Protein AF-0000000087010181 (afdb_homodimer)

Solvent-accessible surface area (backbone atoms only — not comparable to full-atom values): 8700 Å² total; per-residue (Å²): 120,60,69,47,42,52,39,20,39,54,16,22,53,29,37,49,51,27,53,47,35,38,60,70,62,76,41,50,85,75,30,63,69,36,25,50,21,39,27,53,14,18,51,30,40,28,58,37,19,61,68,70,70,34,67,18,51,27,52,35,18,50,51,45,25,51,49,22,51,49,32,42,52,51,40,53,50,53,53,50,51,52,51,49,53,54,56,61,70,72,108,120,60,68,47,40,52,39,20,38,55,15,23,52,29,37,49,51,26,55,46,34,38,58,72,62,76,42,50,84,75,31,64,69,35,25,50,22,39,27,52,14,18,50,31,40,28,57,38,19,62,70,71,71,34,67,16,49,27,53,36,20,51,51,45,24,51,48,23,51,50,33,43,50,51,40,53,52,53,52,50,51,52,52,51,54,53,57,61,71,72,108

Foldseek 3Di:
DVVLVVLLVVLVVLQCVLVVCCVVVVDHLLDLSNLVSQLSSLVSQLVSCVVVPDPVSNVCSVVSNVVSVVSPVVSVVVVVVVVVVVVVVVD/DVVLVVLLVVLVVLQCVLVVCCVVVVDHLLDLSNLVSQLSSLVSQLVSCVVVPDPVSNVCSVVSNVVSVVSPVVSVVVVVVVVVVVVVVVD

Radius of gyration: 18.39 Å; Cα contacts (8 Å, |Δi|>4): 257; chains: 2; bounding box: 46×59×40 Å

Organism: NCBI:txid2722751

Nearest PDB structures (foldseek):
  5cth-assembly1_B  TM=5.496E-01  e=2.334E+00  Oryza sativa Japonica Group
  2luh-assembly1_A  TM=5.833E-01  e=6.173E+00  Saccharomyces cerevisiae S288C
  7o40-assembly1_F  TM=5.596E-01  e=5.199E+00  Synechocystis sp. PCC 6803 substr. Kazusa
  6zvr-assembly1_D  TM=6.102E-01  e=7.328E+00  Nostoc punctiforme
  5cth-assembly1_B  TM=5.493E-01  e=2.334E+00  Oryza sativa Japonica Group

pLDDT: mean 95.37, std 5.29, range [57.81, 98.75]

InterPro domains:
  IPR058058 CBU_0592-like [NF047864] (5-74)
  IPR058058 CBU_0592-like [PF26604] (5-79)

Structure (mmCIF, N/CA/C/O backbone):
data_AF-0000000087010181-model_v1
#
loop_
_entity.id
_entity.type
_entity.pdbx_description
1 polymer Transporter
#
loop_
_atom_site.group_PDB
_atom_site.id
_atom_site.type_symbol
_atom_site.label_atom_id
_atom_site.label_alt_id
_atom_site.label_comp_id
_atom_site.label_asym_id
_atom_site.label_entity_id
_atom_site.label_seq_id
_atom_site.pdbx_PDB_ins_code
_atom_site.Cartn_x
_atom_site.Cartn_y
_atom_site.Cartn_z
_atom_site.occupancy
_atom_site.B_iso_or_equiv
_atom_site.auth_seq_id
_atom_site.auth_comp_id
_atom_site.auth_asym_id
_atom_site.auth_atom_id
_atom_site.pdbx_PDB_model_num
ATOM 1 N N . MET A 1 1 ? -7.074 -20.453 -16.094 1 57.81 1 MET A N 1
ATOM 2 C CA . MET A 1 1 ? -6.293 -19.594 -15.203 1 57.81 1 MET A CA 1
ATOM 3 C C . MET A 1 1 ? -6.629 -18.125 -15.43 1 57.81 1 MET A C 1
ATOM 5 O O . MET A 1 1 ? -5.832 -17.25 -15.102 1 57.81 1 MET A O 1
ATOM 9 N N . PRO A 1 2 ? -7.434 -17.969 -16.422 1 77.94 2 PRO A N 1
ATOM 10 C CA . PRO A 1 2 ? -7.844 -16.656 -16.922 1 77.94 2 PRO A CA 1
ATOM 11 C C . PRO A 1 2 ? -8.633 -15.852 -15.891 1 77.94 2 PRO A C 1
ATOM 13 O O . PRO A 1 2 ? -8.43 -14.641 -15.766 1 77.94 2 PRO A O 1
ATOM 16 N N . ALA A 1 3 ? -9.531 -16.469 -15.211 1 86.06 3 ALA A N 1
ATOM 17 C CA . ALA A 1 3 ? -10.344 -15.766 -14.227 1 86.06 3 ALA A CA 1
ATOM 18 C C . ALA A 1 3 ? -9.477 -15.133 -13.148 1 86.06 3 ALA A C 1
ATOM 20 O O . ALA A 1 3 ? -9.711 -13.992 -12.734 1 86.06 3 ALA A O 1
ATOM 21 N N . LEU A 1 4 ? -8.539 -15.797 -12.75 1 90.06 4 LEU A N 1
ATOM 22 C CA . LEU A 1 4 ? -7.645 -15.281 -11.719 1 90.06 4 LEU A CA 1
ATOM 23 C C . LEU A 1 4 ? -6.863 -14.078 -12.234 1 90.06 4 LEU A C 1
ATOM 25 O O . LEU A 1 4 ? -6.602 -13.141 -11.477 1 90.06 4 LEU A O 1
ATOM 29 N N . GLU A 1 5 ? -6.52 -14.203 -13.461 1 93.19 5 GLU A N 1
ATOM 30 C CA . GLU A 1 5 ? -5.793 -13.094 -14.055 1 93.19 5 GLU A CA 1
ATOM 31 C C . GLU A 1 5 ? -6.652 -11.828 -14.094 1 93.19 5 GLU A C 1
ATOM 33 O O . GLU A 1 5 ? -6.156 -10.727 -13.844 1 93.19 5 GLU A O 1
ATOM 38 N N . VAL A 1 6 ? -7.863 -11.984 -14.422 1 95.62 6 VAL A N 1
ATOM 39 C CA . VAL A 1 6 ? -8.789 -10.852 -14.445 1 95.62 6 VAL A CA 1
ATOM 40 C C . VAL A 1 6 ? -8.93 -10.266 -13.047 1 95.62 6 VAL A C 1
ATOM 42 O O . VAL A 1 6 ? -8.906 -9.047 -12.867 1 95.62 6 VAL A O 1
ATOM 45 N N . VAL A 1 7 ? -9.047 -11.062 -12.078 1 97.25 7 VAL A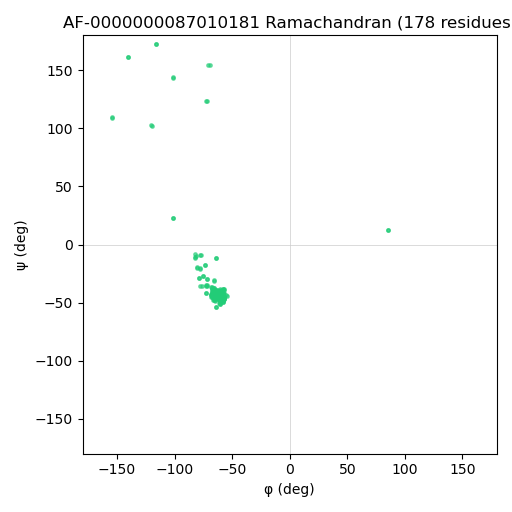 N 1
ATOM 46 C CA . VAL A 1 7 ? -9.203 -10.633 -10.695 1 97.25 7 VAL A CA 1
ATOM 47 C C . VAL A 1 7 ? -7.949 -9.883 -10.242 1 97.25 7 VAL A C 1
ATOM 49 O O . VAL A 1 7 ? -8.047 -8.844 -9.594 1 97.25 7 VAL A O 1
ATOM 52 N N . SER A 1 8 ? -6.809 -10.453 -10.609 1 96.75 8 SER A N 1
ATOM 53 C CA . SER A 1 8 ? -5.566 -9.805 -10.195 1 96.75 8 SER A CA 1
ATOM 54 C C . SER A 1 8 ? -5.402 -8.445 -10.867 1 96.75 8 SER A C 1
ATOM 56 O O . SER A 1 8 ? -4.84 -7.52 -10.281 1 96.75 8 SER A O 1
ATOM 58 N N . ILE A 1 9 ? -5.926 -8.328 -12.07 1 97.75 9 ILE A N 1
ATOM 59 C CA . ILE A 1 9 ? -5.848 -7.066 -12.789 1 97.75 9 ILE A CA 1
ATOM 60 C C . ILE A 1 9 ? -6.801 -6.055 -12.156 1 97.75 9 ILE A C 1
ATOM 62 O O . ILE A 1 9 ? -6.469 -4.871 -12.039 1 97.75 9 ILE A O 1
ATOM 66 N N . ILE A 1 10 ? -7.961 -6.438 -11.797 1 97.94 10 ILE A N 1
ATOM 67 C CA . ILE A 1 10 ? -8.898 -5.574 -11.086 1 97.94 10 ILE A CA 1
ATOM 68 C C . ILE A 1 10 ? -8.266 -5.094 -9.781 1 97.94 10 ILE A C 1
ATOM 70 O O . ILE A 1 10 ? -8.281 -3.898 -9.477 1 97.94 10 ILE A O 1
ATOM 74 N N . GLY A 1 11 ? -7.676 -6.004 -8.992 1 98.25 11 GLY A N 1
ATOM 75 C CA . GLY A 1 11 ? -6.965 -5.629 -7.777 1 98.25 11 GLY A CA 1
ATOM 76 C C . GLY A 1 11 ? -5.844 -4.641 -8.023 1 98.25 11 GLY A C 1
ATOM 77 O O . GLY A 1 11 ? -5.645 -3.713 -7.238 1 98.25 11 GLY A O 1
ATOM 78 N N . SER A 1 12 ? -5.164 -4.852 -9.125 1 98.5 12 SER A N 1
ATOM 79 C CA . SER A 1 12 ? -4.094 -3.951 -9.547 1 98.5 12 SER A CA 1
ATOM 80 C C . SER A 1 12 ? -4.598 -2.52 -9.695 1 98.5 12 SER A C 1
ATOM 82 O O . SER A 1 12 ? -3.969 -1.58 -9.203 1 98.5 12 SER A O 1
ATOM 84 N N . VAL A 1 13 ? -5.688 -2.346 -10.32 1 98.44 13 VAL A N 1
ATOM 85 C CA . VAL A 1 13 ? -6.25 -1.021 -10.562 1 98.44 13 VAL A CA 1
ATOM 86 C C . VAL A 1 13 ? -6.543 -0.333 -9.227 1 98.44 13 VAL A C 1
ATOM 88 O O . VAL A 1 13 ? -6.195 0.834 -9.039 1 98.44 13 VAL A O 1
ATOM 91 N N . PHE A 1 14 ? -7.16 -0.981 -8.328 1 98.31 14 PHE A N 1
ATOM 92 C CA . PHE A 1 14 ? -7.477 -0.412 -7.023 1 98.31 14 PHE A CA 1
ATOM 93 C C . PHE A 1 14 ? -6.207 -0.017 -6.281 1 98.31 14 PHE A C 1
ATOM 95 O O . PHE A 1 14 ? -6.117 1.087 -5.738 1 98.31 14 PHE A O 1
ATOM 102 N N . PHE A 1 15 ? -5.188 -0.903 -6.254 1 98.69 15 PHE A N 1
ATOM 103 C CA . PHE A 1 15 ? -3.949 -0.637 -5.535 1 98.69 15 PHE A CA 1
ATOM 104 C C . PHE A 1 15 ? -3.207 0.541 -6.156 1 98.69 15 PHE A C 1
ATOM 106 O O . PHE A 1 15 ? -2.738 1.431 -5.441 1 98.69 15 PHE A O 1
ATOM 113 N N . ILE A 1 16 ? -3.115 0.528 -7.461 1 98.62 16 ILE A N 1
ATOM 114 C CA . ILE A 1 16 ? -2.352 1.571 -8.133 1 98.62 16 ILE A CA 1
ATOM 115 C C . ILE A 1 16 ? -3.037 2.922 -7.941 1 98.62 16 ILE A C 1
ATOM 117 O O . ILE A 1 16 ? -2.377 3.926 -7.668 1 98.62 16 ILE A O 1
ATOM 121 N N . LEU A 1 17 ? -4.301 2.996 -7.988 1 97.94 17 LEU A N 1
ATOM 122 C CA . LEU A 1 17 ? -5.035 4.238 -7.766 1 97.94 17 LEU A CA 1
ATOM 123 C C . LEU A 1 17 ? -4.875 4.715 -6.324 1 97.94 17 LEU A C 1
ATOM 125 O O . LEU A 1 17 ? -4.648 5.902 -6.082 1 97.94 17 LEU A O 1
ATOM 129 N N . GLY A 1 18 ? -4.988 3.814 -5.391 1 98.06 18 GLY A N 1
ATOM 130 C CA . GLY A 1 18 ? -4.844 4.188 -3.99 1 98.06 18 GLY A CA 1
ATOM 131 C C . GLY A 1 18 ? -3.453 4.691 -3.65 1 98.06 18 GLY A C 1
ATOM 132 O O . GLY A 1 18 ? -3.301 5.797 -3.129 1 98.06 18 GLY A O 1
ATOM 133 N N . PHE A 1 19 ? -2.5 3.877 -3.992 1 98.38 19 PHE A N 1
ATOM 134 C CA . PHE A 1 19 ? -1.118 4.203 -3.662 1 98.38 19 PHE A CA 1
ATOM 135 C C . PHE A 1 19 ? -0.643 5.414 -4.461 1 98.38 19 PHE A C 1
ATOM 137 O O . PHE A 1 19 ? 0.088 6.258 -3.941 1 98.38 19 PHE A O 1
ATOM 144 N N . GLY A 1 20 ? -1.009 5.477 -5.719 1 98.19 20 GLY A N 1
ATOM 145 C CA . GLY A 1 20 ? -0.695 6.645 -6.527 1 98.19 20 GLY A CA 1
ATOM 146 C C . GLY A 1 20 ? -1.303 7.926 -5.988 1 98.19 20 GLY A C 1
ATOM 147 O O . GLY A 1 20 ? -0.613 8.938 -5.855 1 98.19 20 GLY A O 1
ATOM 148 N N . ALA A 1 21 ? -2.576 7.926 -5.719 1 97.75 21 ALA A N 1
ATOM 149 C CA . ALA A 1 21 ? -3.25 9.102 -5.168 1 97.75 21 ALA A CA 1
ATOM 150 C C . ALA A 1 21 ? -2.609 9.531 -3.854 1 97.75 21 ALA A C 1
ATOM 152 O O . ALA A 1 21 ? -2.484 10.727 -3.582 1 97.75 21 ALA A O 1
ATOM 153 N N . LEU A 1 22 ? -2.211 8.539 -3.02 1 97.06 22 LEU A N 1
ATOM 154 C CA . LEU A 1 22 ? -1.562 8.828 -1.748 1 97.06 22 LEU A CA 1
ATOM 155 C C . LEU A 1 22 ? -0.241 9.562 -1.968 1 97.06 22 LEU A C 1
ATOM 157 O O . LEU A 1 22 ? 0.013 10.594 -1.343 1 97.06 22 LEU A O 1
ATOM 161 N N . ASN A 1 23 ? 0.548 9.07 -2.875 1 96.75 23 ASN A N 1
ATOM 162 C CA . ASN A 1 23 ? 1.884 9.625 -3.072 1 96.75 23 ASN A CA 1
ATOM 163 C C . ASN A 1 23 ? 1.84 10.922 -3.863 1 96.75 23 ASN A C 1
ATOM 165 O O . ASN A 1 23 ? 2.783 11.719 -3.82 1 96.75 23 ASN A O 1
ATOM 169 N N . LEU A 1 24 ? 0.757 11.156 -4.605 1 95.19 24 LEU A N 1
ATOM 170 C CA . LEU A 1 24 ? 0.561 12.414 -5.316 1 95.19 24 LEU A CA 1
ATOM 171 C C . LEU A 1 24 ? -0.013 13.477 -4.383 1 95.19 24 LEU A C 1
ATOM 173 O O . LEU A 1 24 ? -0.098 14.656 -4.754 1 95.19 24 LEU A O 1
ATOM 177 N N . GLY A 1 25 ? -0.411 13.023 -3.26 1 94.31 25 GLY A N 1
ATOM 178 C CA . GLY A 1 25 ? -0.94 13.961 -2.283 1 94.31 25 GLY A CA 1
ATOM 179 C C . GLY A 1 25 ? -2.412 14.266 -2.482 1 94.31 25 GLY A C 1
ATOM 180 O O . GLY A 1 25 ? -2.945 15.211 -1.889 1 94.31 25 GLY A O 1
ATOM 181 N N . TRP A 1 26 ? -3.064 13.477 -3.324 1 96.38 26 TRP A N 1
ATOM 182 C CA . TRP A 1 26 ? -4.484 13.695 -3.572 1 96.38 26 TRP A CA 1
ATOM 183 C C . TRP A 1 26 ? -5.324 13.203 -2.4 1 96.38 26 TRP A C 1
ATOM 185 O O . TRP A 1 26 ? -6.438 13.688 -2.178 1 96.38 26 TRP A O 1
ATOM 195 N N . VAL A 1 27 ? -4.832 12.242 -1.675 1 95.62 27 VAL A N 1
ATOM 196 C CA . VAL A 1 27 ? -5.484 11.68 -0.496 1 95.62 27 VAL A CA 1
ATOM 197 C C . VAL A 1 27 ? -4.449 11.398 0.586 1 95.62 27 VAL A C 1
ATOM 199 O O . VAL A 1 27 ? -3.244 11.422 0.323 1 95.62 27 VAL A O 1
ATOM 202 N N . ASN A 1 28 ? -4.953 11.266 1.771 1 95.25 28 ASN A N 1
ATOM 203 C CA . ASN A 1 28 ? -4.098 10.82 2.867 1 95.25 28 ASN A CA 1
ATOM 204 C C . ASN A 1 28 ? -4.551 9.477 3.424 1 95.25 28 ASN A C 1
ATOM 206 O O . ASN A 1 28 ? -5.5 8.875 2.914 1 95.25 28 ASN A O 1
ATOM 210 N N . SER A 1 29 ? -3.727 8.891 4.348 1 94.81 29 SER A N 1
ATOM 211 C CA . SER A 1 29 ? -4.016 7.559 4.879 1 94.81 29 SER A CA 1
ATOM 212 C C . SER A 1 29 ? -5.316 7.555 5.676 1 94.81 29 SER A C 1
ATOM 214 O O . SER A 1 29 ? -5.848 6.488 5.996 1 94.81 29 SER A O 1
ATOM 216 N N . GLU A 1 30 ? -5.855 8.773 5.969 1 94.62 30 GLU A N 1
ATOM 217 C CA . GLU A 1 30 ? -7.098 8.891 6.727 1 94.62 30 GLU A CA 1
ATOM 218 C C . GLU A 1 30 ? -8.281 9.188 5.805 1 94.62 30 GLU A C 1
ATOM 220 O O . GLU A 1 30 ? -9.289 9.75 6.238 1 94.62 30 GLU A O 1
ATOM 225 N N . SER A 1 31 ? -8.125 8.859 4.641 1 96.06 31 SER A N 1
ATOM 226 C CA . SER A 1 31 ? -9.219 9.023 3.684 1 96.06 31 SER A CA 1
ATOM 227 C C . SER A 1 31 ? -9.922 7.699 3.42 1 96.06 31 SER A C 1
ATOM 229 O O . SER A 1 31 ? -9.273 6.656 3.312 1 96.06 31 SER A O 1
ATOM 231 N N . TYR A 1 32 ? -11.266 7.754 3.236 1 95.88 32 TYR A N 1
ATOM 232 C CA . TYR A 1 32 ? -12.055 6.5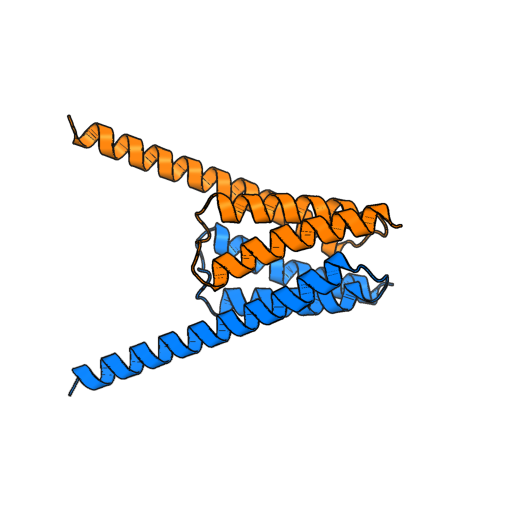59 2.951 1 95.88 32 TYR A CA 1
ATOM 233 C C . TYR A 1 32 ? -11.711 5.992 1.58 1 95.88 32 TYR A C 1
ATOM 235 O O . TYR A 1 32 ? -11.68 4.773 1.396 1 95.88 32 TYR A O 1
ATOM 243 N N . SER A 1 33 ? -11.516 6.938 0.714 1 97.25 33 SER A N 1
ATOM 244 C CA . SER A 1 33 ? -11.195 6.484 -0.635 1 97.25 33 SER A CA 1
ATOM 245 C C . SER A 1 33 ? -9.906 5.668 -0.652 1 97.25 33 SER A C 1
ATOM 247 O O . SER A 1 33 ? -9.812 4.664 -1.361 1 97.25 33 SER A O 1
ATOM 249 N N . TYR A 1 34 ? -8.945 6.074 0.092 1 98.12 34 TYR A N 1
ATOM 250 C CA . TYR A 1 34 ? -7.684 5.352 0.172 1 98.12 34 TYR A CA 1
ATOM 251 C C . TYR A 1 34 ? -7.883 3.975 0.798 1 98.12 34 TYR A C 1
ATOM 253 O O . TYR A 1 34 ? -7.414 2.969 0.26 1 98.12 34 TYR A O 1
ATOM 261 N N . GLN A 1 35 ? -8.562 3.93 1.88 1 98.06 35 GLN A N 1
ATOM 262 C CA . GLN A 1 35 ? -8.742 2.664 2.584 1 98.06 35 GLN A CA 1
ATOM 263 C C . GLN A 1 35 ? -9.602 1.701 1.77 1 98.06 35 GLN A C 1
ATOM 265 O O . GLN A 1 35 ? -9.328 0.5 1.729 1 98.06 35 GLN A O 1
ATOM 270 N N . PHE A 1 36 ? -10.609 2.178 1.087 1 98.06 36 PHE A N 1
ATOM 271 C CA . PHE A 1 36 ? -11.469 1.32 0.279 1 98.06 36 PHE A CA 1
ATOM 272 C C . PHE A 1 36 ? -10.695 0.737 -0.899 1 98.06 36 PHE A C 1
ATOM 274 O O . PHE A 1 36 ? -10.852 -0.442 -1.226 1 98.06 36 PHE A O 1
ATOM 281 N N . ALA A 1 37 ? -9.914 1.583 -1.532 1 98.44 37 ALA A N 1
ATOM 282 C CA . ALA A 1 37 ? -9.062 1.079 -2.609 1 98.44 37 ALA A CA 1
ATOM 283 C C . ALA A 1 37 ? -8.148 -0.034 -2.113 1 98.44 37 ALA A C 1
ATOM 285 O O . ALA A 1 37 ? -7.98 -1.055 -2.783 1 98.44 37 ALA A O 1
ATOM 286 N N . ASN A 1 38 ? -7.582 0.129 -0.926 1 98.69 38 ASN A N 1
ATOM 287 C CA . ASN A 1 38 ? -6.668 -0.848 -0.341 1 98.69 38 ASN A CA 1
ATOM 288 C C . ASN A 1 38 ? -7.391 -2.141 0.025 1 98.69 38 ASN A C 1
ATOM 290 O O . ASN A 1 38 ? -6.898 -3.234 -0.258 1 98.69 38 ASN A O 1
ATOM 294 N N . ILE A 1 39 ? -8.57 -2.029 0.603 1 98.69 39 ILE A N 1
ATOM 295 C CA . ILE A 1 39 ? -9.32 -3.203 1.03 1 98.69 39 ILE A CA 1
ATOM 296 C C . ILE A 1 39 ? -9.727 -4.027 -0.189 1 98.69 39 ILE A C 1
ATOM 298 O O . ILE A 1 39 ? -9.531 -5.246 -0.217 1 98.69 39 ILE A O 1
ATOM 302 N N . LEU A 1 40 ? -10.211 -3.379 -1.166 1 98.56 40 LEU A N 1
ATOM 303 C CA . LEU A 1 40 ? -10.68 -4.066 -2.363 1 98.56 40 LEU A CA 1
ATOM 304 C C . LEU A 1 40 ? -9.508 -4.68 -3.131 1 98.56 40 LEU A C 1
ATOM 306 O O . LEU A 1 40 ? -9.594 -5.82 -3.59 1 98.56 40 LEU A O 1
ATOM 310 N N . GLY A 1 41 ? -8.43 -3.953 -3.279 1 98.62 41 GLY A N 1
ATOM 311 C CA . GLY A 1 41 ? -7.246 -4.516 -3.902 1 98.62 41 GLY A CA 1
ATOM 312 C C . GLY A 1 41 ? -6.715 -5.742 -3.178 1 98.62 41 GLY A C 1
ATOM 313 O O . GLY A 1 41 ? -6.422 -6.762 -3.805 1 98.62 41 GLY A O 1
ATOM 314 N N . ALA A 1 42 ? -6.68 -5.613 -1.891 1 98.75 42 ALA A N 1
ATOM 315 C CA . ALA A 1 42 ? -6.137 -6.684 -1.062 1 98.75 42 ALA A CA 1
ATOM 316 C C . ALA A 1 42 ? -7.008 -7.938 -1.145 1 98.75 42 ALA A C 1
ATOM 318 O O . ALA A 1 42 ? -6.492 -9.055 -1.175 1 98.75 42 ALA A O 1
ATOM 319 N N . LEU A 1 43 ? -8.289 -7.77 -1.172 1 98.5 43 LEU A N 1
ATOM 320 C CA . LEU A 1 43 ? -9.195 -8.906 -1.273 1 98.5 43 LEU A CA 1
ATOM 321 C C . LEU A 1 43 ? -9.031 -9.617 -2.615 1 98.5 43 LEU A C 1
ATOM 323 O O . LEU A 1 43 ? -9.023 -10.844 -2.674 1 98.5 43 LEU A O 1
ATOM 327 N N . CYS A 1 44 ? -8.93 -8.859 -3.684 1 98.19 44 CYS A N 1
ATOM 328 C CA . CYS A 1 44 ? -8.672 -9.445 -4.996 1 98.19 44 CYS A CA 1
ATOM 329 C C . CYS A 1 44 ? -7.383 -10.258 -4.988 1 98.19 44 CYS A C 1
ATOM 331 O O . CYS A 1 44 ? -7.367 -11.414 -5.418 1 98.19 44 CYS A O 1
ATOM 333 N N . PHE A 1 45 ? -6.328 -9.703 -4.434 1 98.06 45 PHE A N 1
ATOM 334 C CA . PHE A 1 45 ? -5.027 -10.367 -4.445 1 98.06 45 PHE A CA 1
ATOM 335 C C . PHE A 1 45 ? -5.016 -11.555 -3.496 1 98.06 45 PHE A C 1
ATOM 337 O O . PHE A 1 45 ? -4.344 -12.555 -3.754 1 98.06 45 PHE A O 1
ATOM 344 N N . THR A 1 46 ? -5.703 -11.461 -2.377 1 97.75 46 THR A N 1
ATOM 345 C CA . THR A 1 46 ? -5.836 -12.602 -1.483 1 97.75 46 THR A CA 1
ATOM 346 C C . THR A 1 46 ? -6.453 -13.789 -2.213 1 97.75 46 THR A C 1
ATOM 348 O O . THR A 1 46 ? -5.965 -14.914 -2.104 1 97.75 46 THR A O 1
ATOM 351 N N . TYR A 1 47 ? -7.434 -13.461 -2.938 1 96.5 47 TYR A N 1
ATOM 352 C CA . TYR A 1 47 ? -8.133 -14.5 -3.678 1 96.5 47 TYR A CA 1
ATOM 353 C C . TYR A 1 47 ? -7.203 -15.164 -4.691 1 96.5 47 TYR A C 1
ATOM 355 O O . TYR A 1 47 ? -7.152 -16.391 -4.785 1 96.5 47 TYR A O 1
ATOM 363 N N . THR A 1 48 ? -6.438 -14.391 -5.438 1 95.44 48 THR A N 1
ATOM 364 C CA . THR A 1 48 ? -5.598 -14.938 -6.496 1 95.44 48 THR A CA 1
ATOM 365 C C . THR A 1 48 ? -4.391 -15.656 -5.91 1 95.44 48 THR A C 1
ATOM 367 O O . THR A 1 48 ? -3.744 -16.453 -6.594 1 95.44 48 THR A O 1
ATOM 370 N N . ALA A 1 49 ? -4.086 -15.391 -4.656 1 94.44 49 ALA A N 1
ATOM 371 C CA . ALA A 1 49 ? -2.916 -15.984 -4.016 1 94.44 49 ALA A CA 1
ATOM 372 C C . ALA A 1 49 ? -3.186 -17.438 -3.619 1 94.44 49 ALA A C 1
ATOM 374 O O . ALA A 1 49 ? -2.262 -18.156 -3.25 1 94.44 49 ALA A O 1
ATOM 375 N N . ILE A 1 50 ? -4.457 -17.844 -3.74 1 94.31 50 ILE A N 1
ATOM 376 C CA . ILE A 1 50 ? -4.855 -19.172 -3.314 1 94.31 50 ILE A CA 1
ATOM 377 C C . ILE A 1 50 ? -4.441 -20.203 -4.375 1 94.31 50 ILE A C 1
ATOM 379 O O . ILE A 1 50 ? -4.098 -21.328 -4.047 1 94.31 50 ILE A O 1
ATOM 383 N N . SER A 1 51 ? -4.363 -19.766 -5.734 1 89.5 51 SER A N 1
ATOM 384 C CA . SER A 1 51 ? -4.027 -20.672 -6.828 1 89.5 51 SER A CA 1
ATOM 385 C C . SER A 1 51 ? -3.404 -19.922 -8 1 89.5 51 SER A C 1
ATOM 387 O O . SER A 1 51 ? -4.105 -19.25 -8.75 1 89.5 51 SER A O 1
ATOM 389 N N . PRO A 1 52 ? -2.025 -20.25 -8.094 1 90.06 52 PRO A N 1
ATOM 390 C CA . PRO A 1 52 ? -1.234 -21.078 -7.188 1 90.06 52 PRO A CA 1
ATOM 391 C C . PRO A 1 52 ? -1.014 -20.422 -5.824 1 90.06 52 PRO A C 1
ATOM 393 O O . PRO A 1 52 ? -1.031 -19.188 -5.719 1 90.06 52 PRO A O 1
ATOM 396 N N . PHE A 1 53 ? -0.804 -21.297 -4.852 1 91.88 53 PHE A N 1
ATOM 397 C CA . PHE A 1 53 ? -0.667 -20.766 -3.504 1 91.88 53 PHE A CA 1
ATOM 398 C C . PHE A 1 53 ? 0.667 -20.047 -3.34 1 91.88 53 PHE A C 1
ATOM 400 O O . PHE A 1 53 ? 1.718 -20.594 -3.691 1 91.88 53 PHE A O 1
ATOM 407 N N . ASN A 1 54 ? 0.638 -18.828 -2.963 1 93 54 ASN A N 1
ATOM 408 C CA . ASN A 1 54 ? 1.768 -17.984 -2.588 1 93 54 ASN A CA 1
ATOM 409 C C . ASN A 1 54 ? 1.643 -17.484 -1.151 1 93 54 ASN A C 1
ATOM 411 O O . ASN A 1 54 ? 0.853 -16.594 -0.87 1 93 54 ASN A O 1
ATOM 415 N N . ALA A 1 55 ? 2.381 -18.109 -0.293 1 93.88 55 ALA A N 1
ATOM 416 C CA . ALA A 1 55 ? 2.232 -17.859 1.139 1 93.88 55 ALA A CA 1
ATOM 417 C C . ALA A 1 55 ? 2.488 -16.391 1.473 1 93.88 55 ALA A C 1
ATOM 419 O O . ALA A 1 55 ? 1.735 -15.781 2.236 1 93.88 55 ALA A O 1
ATOM 420 N N . GLY A 1 56 ? 3.541 -15.805 0.979 1 96.62 56 GLY A N 1
ATOM 421 C CA . GLY A 1 56 ? 3.855 -14.406 1.24 1 96.62 56 GLY A CA 1
ATOM 422 C C . GLY A 1 56 ? 2.781 -13.453 0.755 1 96.62 56 GLY A C 1
ATOM 423 O O . GLY A 1 56 ? 2.4 -12.523 1.47 1 96.62 56 GLY A O 1
ATOM 424 N N . LEU A 1 57 ? 2.326 -13.75 -0.432 1 96.69 57 LEU A N 1
ATOM 425 C CA . LEU A 1 57 ? 1.279 -12.914 -1.001 1 96.69 57 LEU A CA 1
ATOM 426 C C . LEU A 1 57 ? -0.023 -13.055 -0.22 1 96.69 57 LEU A C 1
ATOM 428 O O . LEU A 1 57 ? -0.701 -12.062 0.058 1 96.69 57 LEU A O 1
ATOM 432 N N . PHE A 1 58 ? -0.353 -14.234 0.099 1 97.56 58 PHE A N 1
ATOM 433 C CA . PHE A 1 58 ? -1.591 -14.492 0.824 1 97.56 58 PHE A CA 1
ATOM 434 C C . PHE A 1 58 ? -1.585 -13.789 2.176 1 97.56 58 PHE A C 1
ATOM 436 O O . PHE A 1 58 ? -2.531 -13.078 2.516 1 97.56 58 PHE A O 1
ATOM 443 N N . ILE A 1 59 ? -0.566 -13.945 2.941 1 97.88 59 ILE A N 1
ATOM 444 C CA . ILE A 1 59 ? -0.437 -13.336 4.262 1 97.88 59 ILE A CA 1
ATOM 445 C C . ILE A 1 59 ? -0.491 -11.812 4.129 1 97.88 59 ILE A C 1
ATOM 447 O O . ILE A 1 59 ? -1.244 -11.148 4.848 1 97.88 59 ILE A O 1
ATOM 451 N N . THR A 1 60 ? 0.28 -11.312 3.227 1 98.38 60 THR A N 1
ATOM 452 C CA . THR A 1 60 ? 0.36 -9.867 3.039 1 98.38 60 THR A CA 1
ATOM 453 C C . THR A 1 60 ? -1.014 -9.281 2.717 1 98.38 60 THR A C 1
ATOM 455 O O . THR A 1 60 ? -1.446 -8.32 3.346 1 98.38 60 THR A O 1
ATOM 458 N N . GLU A 1 61 ? -1.692 -9.922 1.777 1 98.62 61 GLU A N 1
ATOM 459 C CA . GLU A 1 61 ? -2.951 -9.367 1.293 1 98.62 61 GLU A CA 1
ATOM 460 C C . GLU A 1 61 ? -4.059 -9.516 2.334 1 98.62 61 GLU A C 1
ATOM 462 O O . GLU A 1 61 ? -4.902 -8.633 2.484 1 98.62 61 GLU A O 1
ATOM 467 N N . ALA A 1 62 ? -4.07 -10.57 3.072 1 98.38 62 ALA A N 1
ATOM 468 C CA . ALA A 1 62 ? -5.047 -10.766 4.141 1 98.38 62 ALA A CA 1
ATOM 469 C C . ALA A 1 62 ? -4.836 -9.75 5.262 1 98.38 62 ALA A C 1
ATOM 471 O O . ALA A 1 62 ? -5.789 -9.102 5.711 1 98.38 62 ALA A O 1
ATOM 472 N N . VAL A 1 63 ? -3.641 -9.594 5.684 1 98.5 63 VAL A N 1
ATOM 473 C CA . VAL A 1 63 ? -3.309 -8.641 6.742 1 98.5 63 VAL A CA 1
ATOM 474 C C . VAL A 1 63 ? -3.547 -7.219 6.246 1 98.5 63 VAL A C 1
ATOM 476 O O . VAL A 1 63 ? -4.047 -6.371 6.992 1 98.5 63 VAL A O 1
ATOM 479 N N . TRP A 1 64 ? -3.199 -6.965 4.992 1 98.44 64 TRP A N 1
ATOM 480 C CA . TRP A 1 64 ? -3.424 -5.664 4.367 1 98.44 64 TRP A CA 1
ATOM 481 C C . TRP A 1 64 ? -4.898 -5.281 4.414 1 98.44 64 TRP A C 1
ATOM 483 O O . TRP A 1 64 ? -5.242 -4.145 4.758 1 98.44 64 TRP A O 1
ATOM 493 N N . ALA A 1 65 ? -5.754 -6.207 4.09 1 98.56 65 ALA A N 1
ATOM 494 C CA . ALA A 1 65 ? -7.191 -5.961 4.156 1 98.56 65 ALA A CA 1
ATOM 495 C C . ALA A 1 65 ? -7.629 -5.641 5.582 1 98.56 65 ALA A C 1
ATOM 497 O O . ALA A 1 65 ? -8.422 -4.719 5.805 1 98.56 65 ALA A O 1
ATOM 498 N N . LEU A 1 66 ? -7.125 -6.359 6.516 1 98.31 66 LEU A N 1
ATOM 499 C CA . LEU A 1 66 ? -7.469 -6.148 7.914 1 98.31 66 LEU A CA 1
ATOM 500 C C . LEU A 1 66 ? -6.996 -4.781 8.391 1 98.31 66 LEU A C 1
ATOM 502 O O . LEU A 1 66 ? -7.723 -4.078 9.102 1 98.31 66 LEU A O 1
ATOM 506 N N . ILE A 1 67 ? -5.785 -4.418 8.031 1 98.19 67 ILE A N 1
ATOM 507 C CA . ILE A 1 67 ? -5.25 -3.109 8.398 1 98.19 67 ILE A CA 1
ATOM 508 C C . ILE A 1 67 ? -6.086 -2.01 7.746 1 98.19 67 ILE A C 1
ATOM 510 O O . ILE A 1 67 ? -6.383 -0.991 8.375 1 98.19 67 ILE A O 1
ATOM 514 N N . GLY A 1 68 ? -6.453 -2.242 6.473 1 98.12 68 GLY A N 1
ATOM 515 C CA . GLY A 1 68 ? -7.332 -1.289 5.816 1 98.12 68 GLY A CA 1
ATOM 516 C C . GLY A 1 68 ? -8.664 -1.126 6.516 1 98.12 68 GLY A C 1
ATOM 517 O O . GLY A 1 68 ? -9.18 -0.012 6.629 1 98.12 68 GLY A O 1
ATOM 518 N N . ILE A 1 69 ? -9.25 -2.221 6.926 1 98.06 69 ILE A N 1
ATOM 519 C CA . ILE A 1 69 ? -10.508 -2.188 7.66 1 98.06 69 ILE A CA 1
ATOM 520 C C . ILE A 1 69 ? -10.328 -1.428 8.969 1 98.06 69 ILE A C 1
ATOM 522 O O . ILE A 1 69 ? -11.164 -0.603 9.344 1 98.06 69 ILE A O 1
ATOM 526 N N . TYR A 1 70 ? -9.289 -1.729 9.617 1 97.44 70 TYR A N 1
ATOM 527 C CA . TYR A 1 70 ? -8.953 -0.98 10.82 1 97.44 70 TYR A CA 1
ATOM 528 C C . TYR A 1 70 ? -8.812 0.507 10.523 1 97.44 70 TYR A C 1
ATOM 530 O O . TYR A 1 70 ? -9.312 1.351 11.273 1 97.44 70 TYR A O 1
ATOM 538 N N . GLY A 1 71 ? -8.047 0.787 9.516 1 96 71 GLY A N 1
ATOM 539 C CA . GLY A 1 71 ? -7.902 2.178 9.117 1 96 71 GLY A CA 1
ATOM 540 C C . GLY A 1 71 ? -9.227 2.861 8.844 1 96 71 GLY A C 1
ATOM 541 O O . GLY A 1 71 ? -9.445 3.998 9.266 1 96 71 GLY A O 1
ATOM 542 N N . ALA A 1 72 ? -10.07 2.238 8.188 1 96.38 72 ALA A N 1
ATOM 543 C CA . ALA A 1 72 ? -11.391 2.783 7.883 1 96.38 72 ALA A CA 1
ATOM 544 C C . ALA A 1 72 ? -12.203 2.994 9.156 1 96.38 72 ALA A C 1
ATOM 546 O O . ALA A 1 72 ? -12.891 4.012 9.305 1 96.38 72 ALA A O 1
ATOM 547 N N . TRP A 1 73 ? -12.164 2.049 9.977 1 96.56 73 TRP A N 1
ATOM 548 C CA . TRP A 1 73 ? -12.859 2.156 11.258 1 96.56 73 TRP A CA 1
ATOM 549 C C . TRP A 1 73 ? -12.32 3.332 12.07 1 96.56 73 TRP A C 1
ATOM 551 O O . TRP A 1 73 ? -13.102 4.082 12.672 1 96.56 73 TRP A O 1
ATOM 561 N N . LYS A 1 74 ? -11.047 3.42 12.094 1 95.25 74 LYS A N 1
ATOM 562 C CA . LYS A 1 74 ? -10.391 4.516 12.805 1 95.25 74 LYS A CA 1
ATOM 563 C C . LYS A 1 74 ? -10.844 5.867 12.273 1 95.25 74 LYS A C 1
ATOM 565 O O . LYS A 1 74 ? -11.102 6.793 13.047 1 95.25 74 LYS A O 1
ATOM 570 N N . ILE A 1 75 ? -10.969 5.992 11.016 1 94.25 75 ILE A N 1
ATOM 571 C CA . ILE A 1 75 ? -11.414 7.223 10.367 1 94.25 75 ILE A CA 1
ATOM 572 C C . ILE A 1 75 ? -12.836 7.547 10.805 1 94.25 75 ILE A C 1
ATOM 574 O O . ILE A 1 75 ? -13.148 8.695 11.117 1 94.25 75 ILE A O 1
ATOM 578 N N . MET A 1 76 ? -13.648 6.574 10.781 1 95.19 76 MET A N 1
ATOM 579 C CA . MET A 1 76 ? -15.039 6.758 11.18 1 95.19 76 MET A CA 1
ATOM 580 C C . MET A 1 76 ? -15.133 7.23 12.625 1 95.19 76 MET A C 1
ATOM 582 O O . MET A 1 76 ? -15.938 8.109 12.945 1 95.19 76 MET A O 1
ATOM 586 N N . ARG A 1 77 ? -14.328 6.711 13.477 1 94.38 77 ARG A N 1
ATOM 587 C CA . ARG A 1 77 ? -14.352 7.059 14.891 1 94.38 77 ARG A CA 1
ATOM 588 C C . ARG A 1 77 ? -13.898 8.5 15.109 1 94.38 77 ARG A C 1
ATOM 590 O O . ARG A 1 77 ? -14.523 9.242 15.875 1 94.38 77 ARG A O 1
ATOM 597 N N . ILE A 1 78 ? -12.867 8.867 14.469 1 92.19 78 ILE A N 1
ATOM 598 C CA . ILE A 1 78 ? -12.328 10.219 14.586 1 92.19 78 ILE A CA 1
ATOM 599 C C . ILE A 1 78 ? -13.352 11.234 14.086 1 92.19 78 ILE A C 1
ATOM 601 O O . ILE A 1 78 ? -13.562 12.273 14.711 1 92.19 78 ILE A O 1
ATOM 605 N N . ALA A 1 79 ? -14.008 10.93 12.984 1 91.62 79 ALA A N 1
ATOM 606 C CA . ALA A 1 79 ? -15.023 11.812 12.414 1 91.62 79 ALA A CA 1
ATOM 607 C C . ALA A 1 79 ? -16.203 11.977 13.359 1 91.62 79 ALA A C 1
ATOM 609 O O . ALA A 1 79 ? -16.75 13.07 13.5 1 91.62 79 ALA A O 1
ATOM 610 N N . ARG A 1 80 ? -16.531 10.953 13.953 1 93.69 80 ARG A N 1
ATOM 611 C CA . ARG A 1 80 ? -17.641 10.984 14.898 1 93.69 80 ARG A CA 1
ATOM 612 C C . ARG A 1 80 ? -17.297 11.828 16.125 1 93.69 80 ARG A C 1
ATOM 614 O O . ARG A 1 80 ? -18.141 12.594 16.594 1 93.69 80 ARG A O 1
ATOM 621 N N . ASP A 1 81 ? -16.141 11.695 16.656 1 93.88 81 ASP A N 1
ATOM 622 C CA . ASP A 1 81 ? -15.695 12.453 17.828 1 93.88 81 ASP A CA 1
ATOM 623 C C . ASP A 1 81 ? -15.641 13.945 17.516 1 93.88 81 ASP A C 1
ATOM 625 O O . ASP A 1 81 ? -16.016 14.773 18.344 1 93.88 81 ASP A O 1
ATOM 629 N N . ARG A 1 82 ? -15.133 14.172 16.312 1 92.81 82 ARG A N 1
ATOM 630 C CA . ARG A 1 82 ? -15.039 15.57 15.891 1 92.81 82 ARG A CA 1
ATOM 631 C C . ARG A 1 82 ? -16.422 16.203 15.781 1 92.81 82 ARG A C 1
ATOM 633 O O . ARG A 1 82 ? -16.625 17.359 16.172 1 92.81 82 ARG A O 1
ATOM 640 N N . LYS A 1 83 ? -17.359 15.5 15.281 1 93.31 83 LYS A N 1
ATOM 641 C CA . LYS A 1 83 ? -18.734 15.969 15.156 1 93.31 83 LYS A CA 1
ATOM 642 C C . LYS A 1 83 ? -19.375 16.203 16.531 1 93.31 83 LYS A C 1
ATOM 644 O O . LYS A 1 83 ? -20.047 17.203 16.734 1 93.31 83 LYS A O 1
ATOM 649 N N . ALA A 1 84 ? -19.078 15.352 17.406 1 94.44 84 ALA A N 1
ATOM 650 C CA . ALA A 1 84 ? -19.609 15.445 18.766 1 94.44 84 ALA A CA 1
ATOM 651 C C . ALA A 1 84 ? -19.062 16.656 19.484 1 94.44 84 ALA A C 1
ATOM 653 O O . ALA A 1 84 ? -19.781 17.344 20.219 1 94.44 84 ALA A O 1
ATOM 654 N N . MET A 1 85 ? -17.781 16.812 19.359 1 95.31 85 MET A N 1
ATOM 655 C CA . MET A 1 85 ? -17.125 17.953 19.984 1 95.31 85 MET A CA 1
ATOM 656 C C . MET A 1 85 ? -17.672 19.266 19.453 1 95.31 85 MET A C 1
ATOM 658 O O . MET A 1 85 ? -17.891 20.219 20.203 1 95.31 85 MET A O 1
ATOM 662 N N . LYS A 1 86 ? -17.984 19.375 18.125 1 95.31 86 LYS A N 1
ATOM 663 C CA . LYS A 1 86 ? -18.531 20.578 17.5 1 95.31 86 LYS A CA 1
ATOM 664 C C . LYS A 1 86 ? -19.953 20.859 17.984 1 95.31 86 LYS A C 1
ATOM 666 O O . LYS A 1 86 ? -20.328 22 18.203 1 95.31 86 LYS A O 1
ATOM 671 N N . GLU A 1 87 ? -20.703 19.891 18.203 1 94.69 87 GLU A N 1
ATOM 672 C CA . GLU A 1 87 ? -22.062 20.031 18.688 1 94.69 87 GLU A CA 1
ATOM 673 C C . GLU A 1 87 ? -22.094 20.469 20.156 1 94.69 87 GLU A C 1
ATOM 675 O O . GLU A 1 87 ? -22.953 21.234 20.562 1 94.69 87 GLU A O 1
ATOM 680 N N . ALA A 1 88 ? -21.156 20.125 20.906 1 96.06 88 ALA A N 1
ATOM 681 C CA . ALA A 1 88 ? -21.078 20.469 22.328 1 96.06 88 ALA A CA 1
ATOM 682 C C . ALA A 1 88 ? -20.656 21.922 22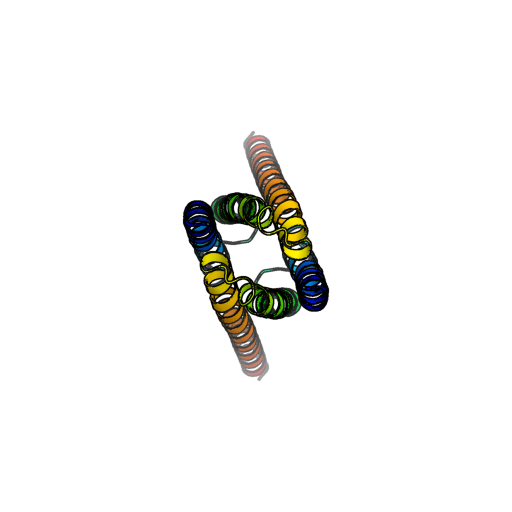.516 1 96.06 88 ALA A C 1
ATOM 684 O O . ALA A 1 88 ? -21.125 22.594 23.438 1 96.06 88 ALA A O 1
ATOM 685 N N . THR A 1 89 ? -19.812 22.344 21.656 1 94.31 89 THR A N 1
ATOM 686 C CA . THR A 1 89 ? -19.312 23.703 21.797 1 94.31 89 THR A CA 1
ATOM 687 C C . THR A 1 89 ? -20.328 24.719 21.234 1 94.31 89 THR A C 1
ATOM 689 O O . THR A 1 89 ? -20.266 25.906 21.547 1 94.31 89 THR A O 1
ATOM 692 N N . ALA A 1 90 ? -21.234 24.344 20.406 1 94.69 90 ALA A N 1
ATOM 693 C CA . ALA A 1 90 ? -22.25 25.203 19.781 1 94.69 90 ALA A CA 1
ATOM 694 C C . ALA A 1 90 ? -23.422 25.438 20.734 1 94.69 90 ALA A C 1
ATOM 696 O O . ALA A 1 90 ? -24.203 26.375 20.547 1 94.69 90 ALA A O 1
ATOM 697 N N . GLN A 1 91 ? -23.562 24.859 21.75 1 79.69 91 GLN A N 1
ATOM 698 C CA . GLN A 1 91 ? -24.578 25.141 22.766 1 79.69 91 GLN A CA 1
ATOM 699 C C . GLN A 1 91 ? -24.047 26.094 23.828 1 79.69 91 GLN A C 1
ATOM 701 O O . GLN A 1 91 ? -24.781 26.922 24.359 1 79.69 91 GLN A O 1
ATOM 706 N N . MET B 1 1 ? 10.641 -24.141 -5.707 1 58.31 1 MET B N 1
ATOM 707 C CA . MET B 1 1 ? 9.57 -23.172 -5.504 1 58.31 1 MET B CA 1
ATOM 708 C C . MET B 1 1 ? 9.727 -22.453 -4.168 1 58.31 1 MET B C 1
ATOM 710 O O . MET B 1 1 ? 8.82 -21.75 -3.732 1 58.31 1 MET B O 1
ATOM 714 N N . PRO B 1 2 ? 10.617 -23.047 -3.418 1 77.38 2 PRO B N 1
ATOM 715 C CA . PRO B 1 2 ? 10.906 -22.594 -2.057 1 77.38 2 PRO B CA 1
ATOM 716 C C . PRO B 1 2 ? 11.547 -21.219 -2.021 1 77.38 2 PRO B C 1
ATOM 718 O O . PRO B 1 2 ? 11.211 -20.391 -1.163 1 77.38 2 PRO B O 1
ATOM 721 N N . ALA B 1 3 ? 12.5 -20.953 -2.898 1 86 3 ALA B N 1
ATOM 722 C CA . ALA B 1 3 ? 13.18 -19.656 -2.914 1 86 3 ALA B CA 1
ATOM 723 C C . ALA B 1 3 ? 12.195 -18.516 -3.133 1 86 3 ALA B C 1
ATOM 725 O O . ALA B 1 3 ? 12.289 -17.469 -2.482 1 86 3 ALA B O 1
ATOM 726 N N . LEU B 1 4 ? 11.32 -18.719 -3.963 1 90 4 LEU B N 1
ATOM 727 C CA . LEU B 1 4 ? 10.32 -17.688 -4.25 1 90 4 LEU B CA 1
ATOM 728 C C . LEU B 1 4 ? 9.438 -17.438 -3.031 1 90 4 LEU B C 1
ATOM 730 O O . LEU B 1 4 ? 9.039 -16.297 -2.775 1 90 4 LEU B O 1
ATOM 734 N N . GLU B 1 5 ? 9.18 -18.516 -2.385 1 93.12 5 GLU B N 1
ATOM 735 C CA . GLU B 1 5 ? 8.367 -18.375 -1.179 1 93.12 5 GLU B CA 1
ATOM 736 C C . GLU B 1 5 ? 9.078 -17.531 -0.123 1 93.12 5 GLU B C 1
ATOM 738 O O . GLU B 1 5 ? 8.453 -16.719 0.558 1 93.12 5 GLU B O 1
ATOM 743 N N . VAL B 1 6 ? 10.328 -17.766 0.026 1 95.69 6 VAL B N 1
ATOM 744 C CA . VAL B 1 6 ? 11.125 -16.984 0.978 1 95.69 6 VAL B CA 1
ATOM 745 C C . VAL B 1 6 ? 11.125 -15.516 0.576 1 95.69 6 VAL B C 1
ATOM 747 O O . VAL B 1 6 ? 10.961 -14.641 1.423 1 95.69 6 VAL B O 1
ATOM 750 N N . VAL B 1 7 ? 11.281 -15.234 -0.644 1 97.25 7 VAL B N 1
ATOM 751 C CA . VAL B 1 7 ? 11.312 -13.867 -1.156 1 97.25 7 VAL B CA 1
ATOM 752 C C . VAL B 1 7 ? 9.961 -13.195 -0.915 1 97.25 7 VAL B C 1
ATOM 754 O O . VAL B 1 7 ? 9.906 -12.039 -0.497 1 97.25 7 VAL B O 1
ATOM 757 N N . SER B 1 8 ? 8.906 -13.953 -1.196 1 96.75 8 SER B N 1
ATOM 758 C CA . SER B 1 8 ? 7.586 -13.367 -1.013 1 96.75 8 SER B CA 1
ATOM 759 C C . SER B 1 8 ? 7.305 -13.078 0.459 1 96.75 8 SER B C 1
ATOM 761 O O . SER B 1 8 ? 6.617 -12.117 0.79 1 96.75 8 SER B O 1
ATOM 763 N N . ILE B 1 9 ? 7.883 -13.898 1.321 1 97.75 9 ILE B N 1
ATOM 764 C CA . ILE B 1 9 ? 7.703 -13.695 2.754 1 97.75 9 ILE B CA 1
ATOM 765 C C . ILE B 1 9 ? 8.5 -12.477 3.209 1 97.75 9 ILE B C 1
ATOM 767 O O . ILE B 1 9 ? 8.039 -11.695 4.043 1 97.75 9 ILE B O 1
ATOM 771 N N . ILE B 1 10 ? 9.672 -12.305 2.746 1 97.94 10 ILE B N 1
ATOM 772 C CA . ILE B 1 10 ? 10.461 -11.117 3.035 1 97.94 10 ILE B CA 1
ATOM 773 C C . ILE B 1 10 ? 9.711 -9.867 2.568 1 97.94 10 ILE B C 1
ATOM 775 O O . ILE B 1 10 ? 9.578 -8.898 3.318 1 97.94 10 ILE B O 1
ATOM 779 N N . GLY B 1 11 ? 9.188 -9.875 1.332 1 98.25 11 GLY B N 1
ATOM 780 C CA . GLY B 1 11 ? 8.375 -8.773 0.837 1 98.25 11 GLY B CA 1
ATOM 781 C C . GLY B 1 11 ? 7.164 -8.484 1.702 1 98.25 11 GLY B C 1
ATOM 782 O O . GLY B 1 11 ? 6.816 -7.324 1.931 1 98.25 11 GLY B O 1
ATOM 783 N N . SER B 1 12 ? 6.578 -9.555 2.18 1 98.5 12 SER B N 1
ATOM 784 C CA . SER B 1 12 ? 5.438 -9.453 3.084 1 98.5 12 SER B CA 1
ATOM 785 C C . SER B 1 12 ? 5.785 -8.641 4.324 1 98.5 12 SER B C 1
ATOM 787 O O . SER B 1 12 ? 5.035 -7.746 4.723 1 98.5 12 SER B O 1
ATOM 789 N N . VAL B 1 13 ? 6.871 -8.906 4.918 1 98.38 13 VAL B N 1
ATOM 790 C CA . VAL B 1 13 ? 7.297 -8.227 6.137 1 98.38 13 VAL B CA 1
ATOM 791 C C . VAL B 1 13 ? 7.441 -6.727 5.871 1 98.38 13 VAL B C 1
ATOM 793 O O . VAL B 1 13 ? 6.953 -5.902 6.645 1 98.38 13 VAL B O 1
ATOM 796 N N . PHE B 1 14 ? 8.078 -6.34 4.844 1 98.31 14 PHE B N 1
ATOM 797 C CA . PHE B 1 14 ? 8.258 -4.934 4.504 1 98.31 14 PHE B CA 1
ATOM 798 C C . PHE B 1 14 ? 6.918 -4.25 4.277 1 98.31 14 PHE B C 1
ATOM 800 O O . PHE B 1 14 ? 6.672 -3.162 4.805 1 98.31 14 PHE B O 1
ATOM 807 N N . PHE B 1 15 ? 6.008 -4.883 3.51 1 98.69 15 PHE B N 1
ATOM 808 C CA . PHE B 1 15 ? 4.707 -4.297 3.205 1 98.69 15 PHE B CA 1
ATOM 809 C C . PHE B 1 15 ? 3.873 -4.145 4.469 1 98.69 15 PHE B C 1
ATOM 811 O O . PHE B 1 15 ? 3.271 -3.092 4.703 1 98.69 15 PHE B O 1
ATOM 818 N N . ILE B 1 16 ? 3.855 -5.184 5.262 1 98.62 16 ILE B N 1
ATOM 819 C CA . ILE B 1 16 ? 3.016 -5.164 6.453 1 98.62 16 ILE B CA 1
ATOM 820 C C . ILE B 1 16 ? 3.535 -4.109 7.434 1 98.62 16 ILE B C 1
ATOM 822 O O . ILE B 1 16 ? 2.754 -3.355 8.016 1 98.62 16 ILE B O 1
ATOM 826 N N . LEU B 1 17 ? 4.781 -3.959 7.594 1 97.94 17 LEU B N 1
ATOM 827 C CA . LEU B 1 17 ? 5.359 -2.945 8.469 1 97.94 17 LEU B CA 1
ATOM 828 C C . LEU B 1 17 ? 5.07 -1.543 7.945 1 97.94 17 LEU B C 1
ATOM 830 O O . LEU B 1 17 ? 4.695 -0.652 8.711 1 97.94 17 LEU B O 1
ATOM 834 N N . GLY B 1 18 ? 5.234 -1.342 6.672 1 98.12 18 GLY B N 1
ATOM 835 C CA . GLY B 1 18 ? 4.977 -0.034 6.094 1 98.12 18 GLY B CA 1
ATOM 836 C C . GLY B 1 18 ? 3.523 0.389 6.203 1 98.12 18 GLY B C 1
ATOM 837 O O . GLY B 1 18 ? 3.221 1.456 6.742 1 98.12 18 GLY B O 1
ATOM 838 N N . PHE B 1 19 ? 2.693 -0.477 5.715 1 98.38 19 PHE B N 1
ATOM 839 C CA . PHE B 1 19 ? 1.269 -0.171 5.691 1 98.38 19 PHE B CA 1
ATOM 840 C C . PHE B 1 19 ? 0.704 -0.114 7.109 1 98.38 19 PHE B C 1
ATOM 842 O O . PHE B 1 19 ? -0.143 0.729 7.41 1 98.38 19 PHE B O 1
ATOM 849 N N . GLY B 1 20 ? 1.13 -1.024 7.957 1 98.19 20 GLY B N 1
ATOM 850 C CA . GLY B 1 20 ? 0.732 -0.981 9.359 1 98.19 20 GLY B CA 1
ATOM 851 C C . GLY B 1 20 ? 1.164 0.29 10.062 1 98.19 20 GLY B C 1
ATOM 852 O O . GLY B 1 20 ? 0.36 0.936 10.734 1 98.19 20 GLY B O 1
ATOM 853 N N . ALA B 1 21 ? 2.41 0.643 9.969 1 97.75 21 ALA B N 1
ATOM 854 C CA . ALA B 1 21 ? 2.92 1.864 10.586 1 97.75 21 ALA B CA 1
ATOM 855 C C . ALA B 1 21 ? 2.166 3.09 10.078 1 97.75 21 ALA B C 1
ATOM 857 O O . ALA B 1 21 ? 1.895 4.02 10.844 1 97.75 21 ALA B O 1
ATOM 858 N N . LEU B 1 22 ? 1.835 3.092 8.758 1 97.12 22 LEU B N 1
ATOM 859 C CA . LEU B 1 22 ? 1.088 4.199 8.172 1 97.12 22 LEU B CA 1
ATOM 860 C C . LEU B 1 22 ? -0.291 4.32 8.812 1 97.12 22 LEU B C 1
ATOM 862 O O . LEU B 1 22 ? -0.694 5.414 9.219 1 97.12 22 LEU B O 1
ATOM 866 N N . ASN B 1 23 ? -0.97 3.215 8.938 1 96.81 23 ASN B N 1
ATOM 867 C CA . ASN B 1 23 ? -2.346 3.248 9.422 1 96.81 23 ASN B CA 1
ATOM 868 C C . ASN B 1 23 ? -2.4 3.43 10.938 1 96.81 23 ASN B C 1
ATOM 870 O O . ASN B 1 23 ? -3.424 3.85 11.477 1 96.81 23 ASN B O 1
ATOM 874 N N . LEU B 1 24 ? -1.313 3.111 11.641 1 95.19 24 LEU B N 1
ATOM 875 C CA . LEU B 1 24 ? -1.219 3.346 13.078 1 95.19 24 LEU B CA 1
ATOM 876 C C . LEU B 1 24 ? -0.82 4.789 13.367 1 95.19 24 LEU B C 1
ATOM 878 O O . LEU B 1 24 ? -0.853 5.227 14.516 1 95.19 24 LEU B O 1
ATOM 882 N N . GLY B 1 25 ? -0.429 5.438 12.336 1 94.38 25 GLY B N 1
ATOM 883 C CA . GLY B 1 25 ? -0.065 6.836 12.492 1 94.38 25 GLY B CA 1
ATOM 884 C C . GLY B 1 25 ? 1.374 7.031 12.938 1 94.38 25 GLY B C 1
ATOM 885 O O . GLY B 1 25 ? 1.762 8.133 13.336 1 94.38 25 GLY B O 1
ATOM 886 N N . TRP B 1 26 ? 2.158 5.969 12.875 1 96.38 26 TRP B N 1
ATOM 887 C CA . TRP B 1 26 ? 3.559 6.066 13.273 1 96.38 26 TRP B CA 1
ATOM 888 C C . TRP B 1 26 ? 4.383 6.777 12.203 1 96.38 26 TRP B C 1
ATOM 890 O O . TRP B 1 26 ? 5.418 7.375 12.508 1 96.38 26 TRP B O 1
ATOM 900 N N . VAL B 1 27 ? 3.949 6.703 10.977 1 95.62 27 VAL B N 1
ATOM 901 C CA . VAL B 1 27 ? 4.594 7.363 9.844 1 95.62 27 VAL B CA 1
ATOM 902 C C . VAL B 1 27 ? 3.535 7.922 8.898 1 95.62 27 VAL B C 1
ATOM 904 O O . VAL B 1 27 ? 2.352 7.598 9.023 1 95.62 27 VAL B O 1
ATOM 907 N N . ASN B 1 28 ? 3.99 8.828 8.094 1 95.31 28 ASN B N 1
ATOM 908 C CA . ASN B 1 28 ? 3.129 9.32 7.027 1 95.31 28 ASN B CA 1
ATOM 909 C C . ASN B 1 28 ? 3.695 8.984 5.648 1 95.31 28 ASN B C 1
ATOM 911 O O . ASN B 1 28 ? 4.727 8.32 5.543 1 95.31 28 ASN B O 1
ATOM 915 N N . SER B 1 29 ? 2.887 9.258 4.57 1 94.88 29 SER B N 1
ATOM 916 C CA . SER B 1 29 ? 3.283 8.891 3.217 1 94.88 29 SER B CA 1
ATOM 917 C C . SER B 1 29 ? 4.535 9.648 2.783 1 94.88 29 SER B C 1
ATOM 919 O O . SER B 1 29 ? 5.16 9.305 1.779 1 94.88 29 SER B O 1
ATOM 921 N N . GLU B 1 30 ? 4.93 10.688 3.576 1 94.69 30 GLU B N 1
ATOM 922 C CA . GLU B 1 30 ? 6.109 11.484 3.266 1 94.69 30 GLU B CA 1
ATOM 923 C C . GLU B 1 30 ? 7.297 11.078 4.133 1 94.69 30 GLU B C 1
ATOM 925 O O . GLU B 1 30 ? 8.203 11.883 4.371 1 94.69 30 GLU B O 1
ATOM 930 N N . SER B 1 31 ? 7.25 9.953 4.594 1 96.12 31 SER B N 1
ATOM 931 C CA . SER B 1 31 ? 8.367 9.43 5.371 1 96.12 31 SER B CA 1
ATOM 932 C C . SER B 1 31 ? 9.227 8.484 4.535 1 96.12 31 SER B C 1
ATOM 934 O O . SER B 1 31 ? 8.703 7.691 3.752 1 96.12 31 SER B O 1
ATOM 936 N N . TYR B 1 32 ? 10.57 8.523 4.77 1 95.94 32 TYR B N 1
ATOM 937 C CA . TYR B 1 32 ? 11.492 7.656 4.055 1 95.94 32 TYR B CA 1
ATOM 938 C C . TYR B 1 32 ? 11.289 6.199 4.438 1 95.94 32 TYR B C 1
ATOM 940 O O . TYR B 1 32 ? 11.398 5.305 3.596 1 95.94 32 TYR B O 1
ATOM 948 N N . SER B 1 33 ? 11.039 6.086 5.699 1 97.31 33 SER B N 1
ATOM 949 C CA . SER B 1 33 ? 10.844 4.715 6.16 1 97.31 33 SER B CA 1
ATOM 950 C C . SER B 1 33 ? 9.656 4.062 5.461 1 97.31 33 SER 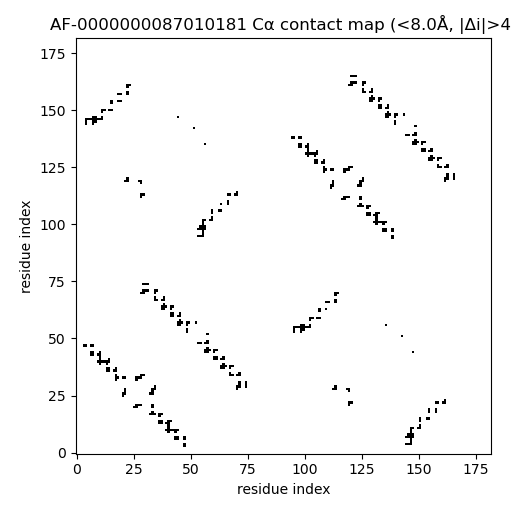B C 1
ATOM 952 O O . SER B 1 33 ? 9.703 2.881 5.109 1 97.31 33 SER B O 1
ATOM 954 N N . TYR B 1 34 ? 8.617 4.781 5.266 1 98.06 34 TYR B N 1
ATOM 955 C CA . TYR B 1 34 ? 7.438 4.262 4.578 1 98.06 34 TYR B CA 1
ATOM 956 C C . TYR B 1 34 ? 7.754 3.932 3.125 1 98.06 34 TYR B C 1
ATOM 958 O O . TYR B 1 34 ? 7.426 2.846 2.641 1 98.06 34 TYR B O 1
ATOM 966 N N . GLN B 1 35 ? 8.375 4.824 2.465 1 98.06 35 GLN B N 1
ATOM 967 C CA . GLN B 1 35 ? 8.664 4.621 1.048 1 98.06 35 GLN B CA 1
ATOM 968 C C . GLN B 1 35 ? 9.664 3.488 0.846 1 98.06 35 GLN B C 1
ATOM 970 O O . GLN B 1 35 ? 9.523 2.689 -0.084 1 98.06 35 GLN B O 1
ATOM 975 N N . PHE B 1 36 ? 10.648 3.359 1.693 1 98.12 36 PHE B N 1
ATOM 976 C CA . PHE B 1 36 ? 11.641 2.297 1.572 1 98.12 36 PHE B CA 1
ATOM 977 C C . PHE B 1 36 ? 11 0.932 1.798 1 98.12 36 PHE B C 1
ATOM 979 O O . PHE B 1 36 ? 11.297 -0.026 1.082 1 98.12 36 PHE B O 1
ATOM 986 N N . ALA B 1 37 ? 10.164 0.869 2.797 1 98.44 37 ALA B N 1
ATOM 987 C CA . ALA B 1 37 ? 9.438 -0.379 3.023 1 98.44 37 ALA B CA 1
ATOM 988 C C . ALA B 1 37 ? 8.625 -0.77 1.795 1 98.44 37 ALA B C 1
ATOM 990 O O . ALA B 1 37 ? 8.609 -1.938 1.396 1 98.44 37 ALA B O 1
ATOM 991 N N . ASN B 1 38 ? 7.969 0.189 1.166 1 98.69 38 ASN B N 1
ATOM 992 C CA . ASN B 1 38 ? 7.141 -0.052 -0.01 1 98.69 38 ASN B CA 1
ATOM 993 C C . ASN B 1 38 ? 7.977 -0.475 -1.212 1 98.69 38 ASN B C 1
ATOM 995 O O . ASN B 1 38 ? 7.625 -1.42 -1.919 1 98.69 38 ASN B O 1
ATOM 999 N N . ILE B 1 39 ? 9.109 0.181 -1.421 1 98.69 39 ILE B N 1
ATOM 1000 C CA . ILE B 1 39 ? 9.961 -0.117 -2.564 1 98.69 39 ILE B CA 1
ATOM 1001 C C . ILE B 1 39 ? 10.523 -1.531 -2.436 1 98.69 39 ILE B C 1
ATOM 1003 O O . ILE B 1 39 ? 10.461 -2.318 -3.385 1 98.69 39 ILE B O 1
ATOM 1007 N N . LEU B 1 40 ? 10.984 -1.85 -1.299 1 98.62 40 LEU B N 1
ATOM 1008 C CA . LEU B 1 40 ? 11.586 -3.158 -1.072 1 98.62 40 LEU B CA 1
ATOM 1009 C C . LEU B 1 40 ? 10.539 -4.262 -1.143 1 98.62 40 LEU B C 1
ATOM 1011 O O . LEU B 1 40 ? 10.773 -5.309 -1.751 1 98.62 40 LEU B O 1
ATOM 1015 N N . GLY B 1 41 ? 9.391 -4.055 -0.542 1 98.62 41 GLY B N 1
ATOM 1016 C CA . GLY B 1 41 ? 8.305 -5.016 -0.661 1 98.62 41 GLY B CA 1
ATOM 1017 C C . GLY B 1 41 ? 7.875 -5.254 -2.096 1 98.62 41 GLY B C 1
ATOM 1018 O O . GLY B 1 41 ? 7.727 -6.398 -2.523 1 98.62 41 GLY B O 1
ATOM 1019 N N . ALA B 1 42 ? 7.762 -4.172 -2.793 1 98.75 42 ALA B N 1
ATOM 1020 C CA . ALA B 1 42 ? 7.293 -4.238 -4.176 1 98.75 42 ALA B CA 1
ATOM 1021 C C . ALA B 1 42 ? 8.297 -4.969 -5.059 1 98.75 42 ALA B C 1
ATOM 1023 O O . ALA B 1 42 ? 7.914 -5.734 -5.945 1 98.75 42 ALA B O 1
ATOM 1024 N N . LEU B 1 43 ? 9.562 -4.738 -4.855 1 98.5 43 LEU B N 1
ATOM 1025 C CA . LEU B 1 43 ? 10.594 -5.41 -5.641 1 98.5 43 LEU B CA 1
ATOM 1026 C C . LEU B 1 43 ? 10.586 -6.91 -5.375 1 98.5 43 LEU B C 1
ATOM 1028 O O . LEU B 1 43 ? 10.719 -7.711 -6.305 1 98.5 43 LEU B O 1
ATOM 1032 N N . CYS B 1 44 ? 10.461 -7.309 -4.121 1 98.19 44 CYS B N 1
ATOM 1033 C CA . CYS B 1 44 ? 10.336 -8.727 -3.783 1 98.19 44 CYS B CA 1
ATOM 1034 C C . CYS B 1 44 ? 9.148 -9.359 -4.492 1 98.19 44 CYS B C 1
ATOM 1036 O O . CYS B 1 44 ? 9.281 -10.398 -5.133 1 98.19 44 CYS B O 1
ATOM 1038 N N . PHE B 1 45 ? 8 -8.703 -4.461 1 98.12 45 PHE B N 1
ATOM 1039 C CA . PHE B 1 45 ? 6.785 -9.258 -5.039 1 98.12 45 PHE B CA 1
ATOM 1040 C C . PHE B 1 45 ? 6.852 -9.242 -6.562 1 98.12 45 PHE B C 1
ATOM 1042 O O . PHE B 1 45 ? 6.312 -10.133 -7.223 1 98.12 45 PHE B O 1
ATOM 1049 N N . THR B 1 46 ? 7.473 -8.234 -7.137 1 97.75 46 THR B N 1
ATOM 1050 C CA . THR B 1 46 ? 7.68 -8.219 -8.578 1 97.75 46 THR B CA 1
ATOM 1051 C C . THR B 1 46 ? 8.469 -9.445 -9.031 1 97.75 46 THR B C 1
ATOM 1053 O O . THR B 1 46 ? 8.094 -10.102 -10 1 97.75 46 THR B O 1
ATOM 1056 N N . TYR B 1 47 ? 9.438 -9.703 -8.281 1 96.56 47 TYR B N 1
ATOM 1057 C CA . TYR B 1 47 ? 10.289 -10.844 -8.609 1 96.56 47 TYR B CA 1
ATOM 1058 C C . TYR B 1 47 ? 9.5 -12.141 -8.555 1 96.56 47 TYR B C 1
ATOM 1060 O O . TYR B 1 47 ? 9.586 -12.977 -9.461 1 96.56 47 TYR B O 1
ATOM 1068 N N . THR B 1 48 ? 8.695 -12.336 -7.52 1 95.38 48 THR B N 1
ATOM 1069 C CA . THR B 1 48 ? 7.98 -13.594 -7.34 1 95.38 48 THR B CA 1
ATOM 1070 C C . THR B 1 48 ? 6.832 -13.711 -8.336 1 95.38 48 THR B C 1
ATOM 1072 O O . THR B 1 48 ? 6.32 -14.805 -8.578 1 95.38 48 THR B O 1
ATOM 1075 N N . ALA B 1 49 ? 6.426 -12.594 -8.914 1 94.5 49 ALA B N 1
ATOM 1076 C CA . ALA B 1 49 ? 5.297 -12.586 -9.836 1 94.5 49 ALA B CA 1
ATOM 1077 C C . ALA B 1 49 ? 5.703 -13.125 -11.203 1 94.5 49 ALA B C 1
ATOM 1079 O O . ALA B 1 49 ? 4.852 -13.383 -12.055 1 94.5 49 ALA B O 1
ATOM 1080 N N . ILE B 1 50 ? 7.023 -13.328 -11.383 1 94.44 50 ILE B N 1
ATOM 1081 C CA . ILE B 1 50 ? 7.543 -13.758 -12.672 1 94.44 50 ILE B CA 1
ATOM 1082 C C . ILE B 1 50 ? 7.312 -15.258 -12.852 1 94.44 50 ILE B C 1
ATOM 1084 O O . ILE B 1 50 ? 7.078 -15.727 -13.969 1 94.44 50 ILE B O 1
ATOM 1088 N N . SER B 1 51 ? 7.262 -16.078 -11.664 1 89.56 51 SER B N 1
ATOM 1089 C CA . SER B 1 51 ? 7.098 -17.531 -11.727 1 89.56 51 SER B CA 1
ATOM 1090 C C . SER B 1 51 ? 6.461 -18.062 -10.445 1 89.56 51 SER B C 1
ATOM 1092 O O . SER B 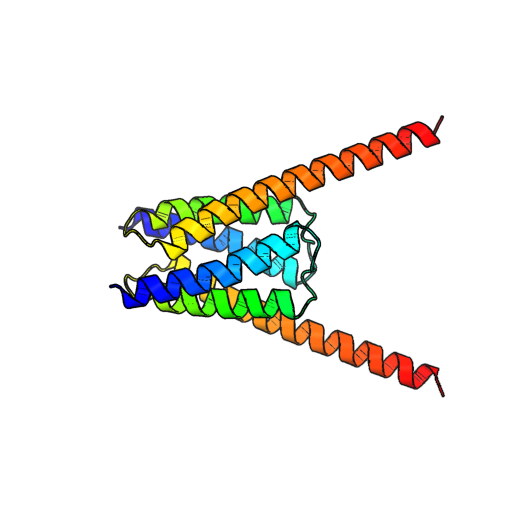1 51 ? 7.129 -18.188 -9.422 1 89.56 51 SER B O 1
ATOM 1094 N N . PRO B 1 52 ? 5.137 -18.469 -10.719 1 90.31 52 PRO B N 1
ATOM 1095 C CA . PRO B 1 52 ? 4.395 -18.359 -11.977 1 90.31 52 PRO B CA 1
ATOM 1096 C C . PRO B 1 52 ? 4.023 -16.922 -12.32 1 90.31 52 PRO B C 1
ATOM 1098 O O . PRO B 1 52 ? 3.898 -16.078 -11.422 1 90.31 52 PRO B O 1
ATOM 1101 N N . PHE B 1 53 ? 3.848 -16.719 -13.617 1 91.94 53 PHE B N 1
ATOM 1102 C CA . PHE B 1 53 ? 3.576 -15.352 -14.039 1 91.94 53 PHE B CA 1
ATOM 1103 C C . PHE B 1 53 ? 2.164 -14.93 -13.648 1 91.94 53 PHE B C 1
ATOM 1105 O O . PHE B 1 53 ? 1.2 -15.656 -13.922 1 91.94 53 PHE B O 1
ATOM 1112 N N . ASN B 1 54 ? 2.045 -13.891 -12.93 1 93.12 54 ASN B N 1
ATOM 1113 C CA . ASN B 1 54 ? 0.808 -13.211 -12.562 1 93.12 54 ASN B CA 1
ATOM 1114 C C . ASN B 1 54 ? 0.8 -11.766 -13.047 1 93.12 54 ASN B C 1
ATOM 1116 O O . ASN B 1 54 ? 1.469 -10.906 -12.461 1 93.12 54 ASN B O 1
ATOM 1120 N N . ALA B 1 55 ? 0.094 -11.547 -14.094 1 94 55 ALA B N 1
ATOM 1121 C CA . ALA B 1 55 ? 0.138 -10.25 -14.773 1 94 55 ALA B CA 1
ATOM 1122 C C . ALA B 1 55 ? -0.3 -9.125 -13.844 1 94 55 ALA B C 1
ATOM 1124 O O . ALA B 1 55 ? 0.336 -8.07 -13.789 1 94 55 ALA B O 1
ATOM 1125 N N . GLY B 1 56 ? -1.387 -9.273 -13.133 1 96.69 56 GLY B N 1
ATOM 1126 C CA . GLY B 1 56 ? -1.869 -8.258 -12.211 1 96.69 56 GLY B CA 1
ATOM 1127 C C 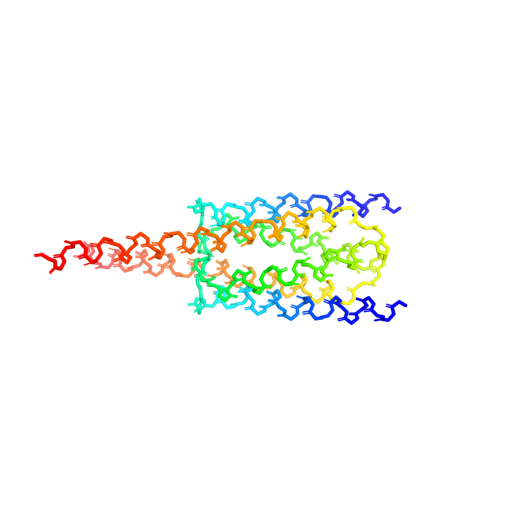. GLY B 1 56 ? -0.883 -7.938 -11.109 1 96.69 56 GLY B C 1
ATOM 1128 O O . GLY B 1 56 ? -0.646 -6.766 -10.797 1 96.69 56 GLY B O 1
ATOM 1129 N N . LEU B 1 57 ? -0.336 -9 -10.594 1 96.75 57 LEU B N 1
ATOM 1130 C CA . LEU B 1 57 ? 0.64 -8.812 -9.523 1 96.75 57 LEU B CA 1
ATOM 1131 C C . LEU B 1 57 ? 1.904 -8.148 -10.047 1 96.75 57 LEU B C 1
ATOM 1133 O O . LEU B 1 57 ? 2.447 -7.242 -9.406 1 96.75 57 LEU B O 1
ATOM 1137 N N . PHE B 1 58 ? 2.346 -8.57 -11.148 1 97.62 58 PHE B N 1
ATOM 1138 C CA . PHE B 1 58 ? 3.564 -8.023 -11.727 1 97.62 58 PHE B CA 1
ATOM 1139 C C . PHE B 1 58 ? 3.408 -6.535 -12.008 1 97.62 58 PHE B C 1
ATOM 1141 O O . PHE B 1 58 ? 4.25 -5.73 -11.609 1 97.62 58 PHE B O 1
ATOM 1148 N N . ILE B 1 59 ? 2.371 -6.145 -12.656 1 97.94 59 ILE B N 1
ATOM 1149 C CA . ILE B 1 59 ? 2.104 -4.75 -13 1 97.94 59 ILE B CA 1
ATOM 1150 C C . ILE B 1 59 ? 1.991 -3.918 -11.719 1 97.94 59 ILE B C 1
ATOM 1152 O O . ILE B 1 59 ? 2.621 -2.865 -11.602 1 97.94 59 ILE B O 1
ATOM 1156 N N . THR B 1 60 ? 1.213 -4.406 -10.812 1 98.44 60 THR B N 1
ATOM 1157 C CA . THR B 1 60 ? 0.982 -3.682 -9.57 1 98.44 60 THR B CA 1
ATOM 1158 C C . THR B 1 60 ? 2.299 -3.422 -8.844 1 98.44 60 THR B C 1
ATOM 1160 O O . THR B 1 60 ? 2.586 -2.289 -8.453 1 98.44 60 THR B O 1
ATOM 1163 N N . GLU B 1 61 ? 3.1 -4.465 -8.719 1 98.69 61 GLU B N 1
ATOM 1164 C CA . GLU B 1 61 ? 4.312 -4.363 -7.91 1 98.69 61 GLU B CA 1
ATOM 1165 C C . GLU B 1 61 ? 5.375 -3.521 -8.617 1 98.69 61 GLU B C 1
ATOM 1167 O O . GLU B 1 61 ? 6.105 -2.77 -7.969 1 98.69 61 GLU B O 1
ATOM 1172 N N . ALA B 1 62 ? 5.465 -3.588 -9.898 1 98.38 62 ALA B N 1
ATOM 1173 C CA . ALA B 1 62 ? 6.398 -2.758 -10.656 1 98.38 62 ALA B CA 1
ATOM 1174 C C . ALA B 1 62 ? 6.02 -1.283 -10.562 1 98.38 62 ALA B C 1
ATOM 1176 O O . ALA B 1 62 ? 6.867 -0.434 -10.289 1 98.38 62 ALA B O 1
ATOM 1177 N N . VAL B 1 63 ? 4.789 -0.991 -10.773 1 98.5 63 VAL B N 1
ATOM 1178 C CA . VAL B 1 63 ? 4.301 0.382 -10.703 1 98.5 63 VAL B CA 1
ATOM 1179 C C . VAL B 1 63 ? 4.402 0.891 -9.266 1 98.5 63 VAL B C 1
ATOM 1181 O O . VAL B 1 63 ? 4.766 2.047 -9.031 1 98.5 63 VAL B O 1
ATOM 1184 N N . TRP B 1 64 ? 4.098 0.022 -8.305 1 98.44 64 TRP B N 1
ATOM 1185 C CA . TRP B 1 64 ? 4.203 0.35 -6.887 1 98.44 64 TRP B CA 1
ATOM 1186 C C . TRP B 1 64 ? 5.621 0.787 -6.531 1 98.44 64 TRP B C 1
ATOM 1188 O O . TRP B 1 64 ? 5.812 1.784 -5.832 1 98.44 64 TRP B O 1
ATOM 1198 N N . ALA B 1 65 ? 6.594 0.062 -7.008 1 98.56 65 ALA B N 1
ATOM 1199 C CA . ALA B 1 65 ? 7.988 0.424 -6.773 1 98.56 65 ALA B CA 1
ATOM 1200 C C . ALA B 1 65 ? 8.312 1.785 -7.383 1 98.56 65 ALA B C 1
ATOM 1202 O O . ALA B 1 65 ? 8.984 2.609 -6.758 1 98.56 65 ALA B O 1
ATOM 1203 N N . LEU B 1 66 ? 7.844 2.021 -8.555 1 98.38 66 LEU B N 1
ATOM 1204 C CA . LEU B 1 66 ? 8.094 3.285 -9.234 1 98.38 66 LEU B CA 1
ATOM 1205 C C . LEU B 1 66 ? 7.441 4.445 -8.484 1 98.38 66 LEU B C 1
ATOM 1207 O O . LEU B 1 66 ? 8.047 5.508 -8.328 1 98.38 66 LEU B O 1
ATOM 1211 N N . ILE B 1 67 ? 6.219 4.254 -8.047 1 98.19 67 ILE B N 1
ATOM 1212 C CA . ILE B 1 67 ? 5.527 5.281 -7.277 1 98.19 67 ILE B CA 1
ATOM 1213 C C . ILE B 1 67 ? 6.266 5.531 -5.969 1 98.19 67 ILE B C 1
ATOM 1215 O O . ILE B 1 67 ? 6.418 6.68 -5.539 1 98.19 67 ILE B O 1
ATOM 1219 N N . GLY B 1 68 ? 6.715 4.43 -5.348 1 98.12 68 GLY B N 1
ATOM 1220 C CA . GLY B 1 68 ? 7.516 4.59 -4.145 1 98.12 68 GLY B CA 1
ATOM 1221 C C . GLY B 1 68 ? 8.789 5.383 -4.371 1 98.12 68 GLY B C 1
ATOM 1222 O O . GLY B 1 68 ? 9.172 6.207 -3.537 1 98.12 68 GLY B O 1
ATOM 1223 N N . ILE B 1 69 ? 9.469 5.113 -5.449 1 98.06 69 ILE B N 1
ATOM 1224 C CA . ILE B 1 69 ? 10.68 5.844 -5.805 1 98.06 69 ILE B CA 1
ATOM 1225 C C . ILE B 1 69 ? 10.344 7.316 -6.031 1 98.06 69 ILE B C 1
ATOM 1227 O O . ILE B 1 69 ? 11.07 8.203 -5.562 1 98.06 69 ILE B O 1
ATOM 1231 N N . TYR B 1 70 ? 9.312 7.523 -6.723 1 97.44 70 TYR B N 1
ATOM 1232 C CA . TYR B 1 70 ? 8.844 8.891 -6.898 1 97.44 70 TYR B CA 1
ATOM 1233 C C . TYR B 1 70 ? 8.547 9.547 -5.555 1 97.44 70 TYR B C 1
ATOM 1235 O O . TYR B 1 70 ? 8.914 10.703 -5.332 1 97.44 70 TYR B O 1
ATOM 1243 N N . GLY B 1 71 ? 7.812 8.852 -4.754 1 96 71 GLY B N 1
ATOM 1244 C CA . GLY B 1 71 ? 7.531 9.375 -3.426 1 96 71 GLY B CA 1
ATOM 1245 C C . GLY B 1 71 ? 8.781 9.719 -2.643 1 96 71 GLY B C 1
ATOM 1246 O O . GLY B 1 71 ? 8.852 10.766 -2.004 1 96 71 GLY B O 1
ATOM 1247 N N . ALA B 1 72 ? 9.719 8.914 -2.682 1 96.44 72 ALA B N 1
ATOM 1248 C CA . ALA B 1 72 ? 10.992 9.148 -1.994 1 96.44 72 ALA B CA 1
ATOM 1249 C C . ALA B 1 72 ? 11.711 10.367 -2.57 1 96.44 72 ALA B C 1
ATOM 1251 O O . ALA B 1 72 ? 12.266 11.172 -1.826 1 96.44 72 ALA B O 1
ATOM 1252 N N . TRP B 1 73 ? 11.727 10.422 -3.82 1 96.5 73 TRP B N 1
ATOM 1253 C CA . TRP B 1 73 ? 12.344 11.562 -4.488 1 96.5 73 TRP B CA 1
ATOM 1254 C C . TRP B 1 73 ? 11.648 12.859 -4.102 1 96.5 73 TRP B C 1
ATOM 1256 O O . TRP B 1 73 ? 12.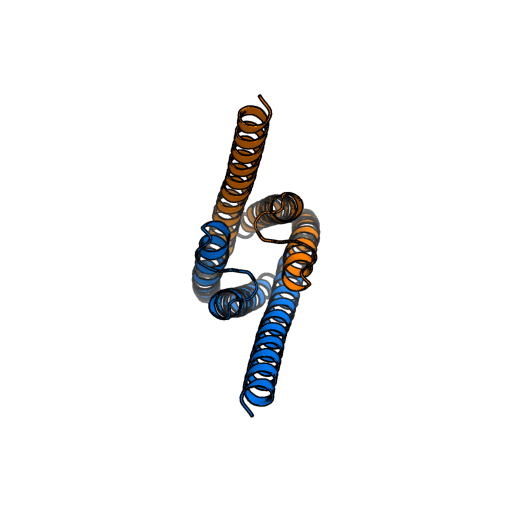305 13.875 -3.842 1 96.5 73 TRP B O 1
ATOM 1266 N N . LYS B 1 74 ? 10.367 12.805 -4.109 1 95.31 74 LYS B N 1
ATOM 1267 C CA . LYS B 1 74 ? 9.562 13.961 -3.729 1 95.31 74 LYS B CA 1
ATOM 1268 C C . LYS B 1 74 ? 9.898 14.414 -2.311 1 95.31 74 LYS B C 1
ATOM 1270 O O . LYS B 1 74 ? 10.008 15.617 -2.051 1 95.31 74 LYS B O 1
ATOM 1275 N N . ILE B 1 75 ? 10.062 13.516 -1.438 1 94.25 75 ILE B N 1
ATOM 1276 C CA . ILE B 1 75 ? 10.398 13.805 -0.049 1 94.25 75 ILE B CA 1
ATOM 1277 C C . ILE B 1 75 ? 11.758 14.5 0.017 1 94.25 75 ILE B C 1
ATOM 1279 O O . ILE B 1 75 ? 11.922 15.492 0.736 1 94.25 75 ILE B O 1
ATOM 1283 N N . MET B 1 76 ? 12.664 13.984 -0.685 1 95.19 76 MET B N 1
ATOM 1284 C CA . MET B 1 76 ? 14.008 14.555 -0.71 1 95.19 76 MET B CA 1
ATOM 1285 C C . MET B 1 76 ? 13.977 15.992 -1.229 1 95.19 76 MET B C 1
ATOM 1287 O O . MET B 1 76 ? 14.664 16.859 -0.695 1 95.19 76 MET B O 1
ATOM 1291 N N . ARG B 1 77 ? 13.188 16.25 -2.221 1 94.38 77 ARG B N 1
ATOM 1292 C CA . ARG B 1 77 ? 13.109 17.578 -2.826 1 94.38 77 ARG B CA 1
ATOM 1293 C C . ARG B 1 77 ? 12.492 18.578 -1.859 1 94.38 77 ARG B C 1
ATOM 1295 O O . ARG B 1 77 ? 12.984 19.703 -1.725 1 94.38 77 ARG B O 1
ATOM 1302 N N . ILE B 1 78 ? 11.461 18.188 -1.216 1 92.31 78 ILE B N 1
ATOM 1303 C CA . ILE B 1 78 ? 10.773 19.062 -0.264 1 92.31 78 ILE B CA 1
ATOM 1304 C C . ILE B 1 78 ? 11.703 19.391 0.895 1 92.31 78 ILE B C 1
ATOM 1306 O O . ILE B 1 78 ? 11.766 20.547 1.333 1 92.31 78 ILE B O 1
ATOM 1310 N N . ALA B 1 79 ? 12.438 18.422 1.381 1 91.56 79 ALA B N 1
ATOM 1311 C CA . ALA B 1 79 ? 13.383 18.609 2.48 1 91.56 79 ALA B CA 1
ATOM 1312 C C . ALA B 1 79 ? 14.484 19.578 2.088 1 91.56 79 ALA B C 1
ATOM 1314 O O . ALA B 1 79 ? 14.906 20.422 2.891 1 91.56 79 ALA B O 1
ATOM 1315 N N . ARG B 1 80 ? 14.875 19.453 0.948 1 93.69 80 ARG B N 1
ATOM 1316 C CA . ARG B 1 80 ? 15.93 20.328 0.448 1 93.69 80 ARG B CA 1
ATOM 1317 C C . ARG B 1 80 ? 15.438 21.766 0.33 1 93.69 80 ARG B C 1
ATOM 1319 O O . ARG B 1 80 ? 16.156 22.703 0.681 1 93.69 80 ARG B O 1
ATOM 1326 N N . ASP B 1 81 ? 14.289 21.984 -0.175 1 93.88 81 ASP B N 1
ATOM 1327 C CA . ASP B 1 81 ? 13.703 23.312 -0.324 1 93.88 81 ASP B CA 1
ATOM 1328 C C . ASP B 1 81 ? 13.5 23.969 1.035 1 93.88 81 ASP B C 1
ATOM 1330 O O . ASP B 1 81 ? 13.734 25.172 1.186 1 93.88 81 ASP B O 1
ATOM 1334 N N . ARG B 1 82 ? 13.031 23.125 1.922 1 92.81 82 ARG B N 1
ATOM 1335 C CA . ARG B 1 82 ? 12.812 23.641 3.27 1 92.81 82 ARG B CA 1
ATOM 1336 C C . ARG B 1 82 ? 14.125 24.078 3.91 1 92.81 82 ARG B C 1
ATOM 1338 O O . ARG B 1 82 ? 14.172 25.109 4.582 1 92.81 82 ARG B O 1
ATOM 1345 N N . LYS B 1 83 ? 15.141 23.359 3.713 1 93.44 83 LYS B N 1
ATOM 1346 C CA . LYS B 1 83 ? 16.469 23.703 4.238 1 93.44 83 LYS B CA 1
ATOM 1347 C C . LYS B 1 83 ? 17 24.969 3.596 1 93.44 83 LYS B C 1
ATOM 1349 O O . LYS B 1 83 ? 17.562 25.828 4.285 1 93.44 83 LYS B O 1
ATOM 1354 N N . ALA B 1 84 ? 16.766 25.109 2.369 1 94.5 84 ALA B N 1
ATOM 1355 C CA . ALA B 1 84 ? 17.234 26.281 1.635 1 94.5 84 ALA B CA 1
ATOM 1356 C C . ALA B 1 84 ? 16.5 27.547 2.105 1 94.5 84 ALA B C 1
ATOM 1358 O O . ALA B 1 84 ? 17.109 28.609 2.225 1 94.5 84 ALA B O 1
ATOM 1359 N N . MET B 1 85 ? 15.227 27.391 2.232 1 95.38 85 MET B N 1
ATOM 1360 C CA . MET B 1 85 ? 14.414 28.5 2.693 1 95.38 85 MET B CA 1
ATOM 1361 C C . MET B 1 85 ? 14.844 28.953 4.09 1 95.38 85 MET B C 1
ATOM 1363 O O . MET B 1 85 ? 14.922 30.156 4.363 1 95.38 85 MET B O 1
ATOM 1367 N N . LYS B 1 86 ? 15.203 28.016 5.008 1 95.25 86 LYS B N 1
ATOM 1368 C CA . LYS B 1 86 ? 15.656 28.312 6.367 1 95.25 86 LYS B CA 1
ATOM 1369 C C . LYS B 1 86 ? 17 29.016 6.359 1 95.25 86 LYS B C 1
ATOM 1371 O O . LYS B 1 86 ? 17.234 29.938 7.145 1 95.25 86 LYS B O 1
ATOM 1376 N N . GLU B 1 87 ? 17.828 28.688 5.516 1 94.62 87 GLU B N 1
ATOM 1377 C CA . GLU B 1 87 ? 19.156 29.297 5.391 1 94.62 87 GLU B CA 1
ATOM 1378 C C . GLU B 1 87 ? 19.062 30.719 4.82 1 94.62 87 GLU B C 1
ATOM 1380 O O . GLU B 1 87 ? 19.812 31.609 5.219 1 94.62 87 GLU B O 1
ATOM 1385 N N . ALA B 1 88 ? 18.125 31 4.047 1 95.94 88 ALA B N 1
ATOM 1386 C CA . ALA B 1 88 ? 17.938 32.312 3.426 1 95.94 88 ALA B CA 1
ATOM 1387 C C . ALA B 1 88 ? 17.344 33.312 4.418 1 95.94 88 ALA B C 1
ATOM 1389 O O . ALA B 1 88 ? 17.688 34.5 4.398 1 95.94 88 ALA B O 1
ATOM 1390 N N . THR B 1 89 ? 16.516 32.781 5.211 1 94.31 89 THR B N 1
ATOM 1391 C CA . THR B 1 89 ? 15.867 33.688 6.168 1 94.31 89 THR B CA 1
ATOM 1392 C C . THR B 1 89 ? 16.781 33.969 7.352 1 94.31 89 THR B C 1
ATOM 1394 O O . THR B 1 89 ? 16.594 34.969 8.078 1 94.31 89 THR B O 1
ATOM 1397 N N . ALA B 1 90 ? 17.766 33.219 7.641 1 94.56 90 ALA B N 1
ATOM 1398 C CA . ALA B 1 90 ? 18.703 33.375 8.75 1 94.56 90 ALA B CA 1
ATOM 1399 C C . ALA B 1 90 ? 19.797 34.375 8.406 1 94.56 90 ALA B C 1
ATOM 1401 O O . ALA B 1 90 ? 20.484 34.875 9.297 1 94.56 90 ALA B O 1
ATOM 1402 N N . GLN B 1 91 ? 19.953 34.844 7.324 1 79.94 91 GLN B N 1
ATOM 1403 C CA . GLN B 1 91 ? 20.891 35.906 6.953 1 79.94 91 GLN B CA 1
ATOM 1404 C C . GLN B 1 91 ? 20.203 37.25 7.008 1 79.94 91 GLN B C 1
ATOM 1406 O O . GLN B 1 91 ? 20.828 38.25 7.375 1 79.94 91 GLN B O 1
#

Sequence (182 aa):
MPALEVVSIIGSVFFILGFGALNLGWVNSESYSYQFANILGALCFTYTAISPFNAGLFITEAVWALIGIYGAWKIMRIARDRKAMKEATAQMPALEVVSIIGSVFFILGFGALNLGWVNSESYSYQFANILGALCFTYTAISPFNAGLFITEAVWALIGIYGAWKIMRIAR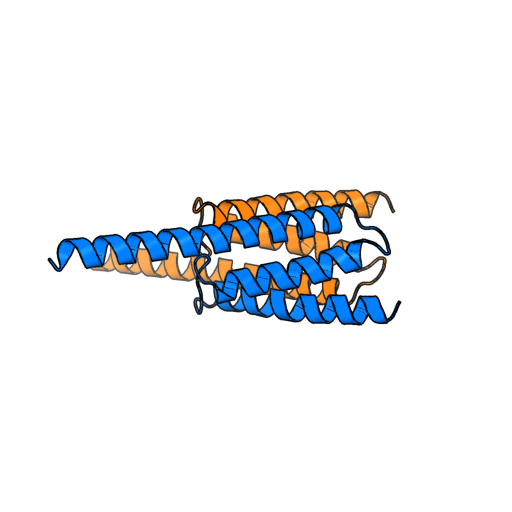DRKAMKEATAQ

Secondary structure (DSSP, 8-state):
-HHHHHHHHHHHHHHHHHHHHHHHTSS-TT-HHHHHHHHHHHHHHHHHTBTTB-HHHHHHHHHHHHHHHHHHHHHHHHHHHHHHHHHHHH-/-HHHHHHHHHHHHHHHHHHHHHHHTSS-TT-HHHHHHHHHHHHHHHHHTBTTB-HHHHHHHHHHHHHHHHHHHHHHHHHHHHHHHHHHHH-